Protein AF-X1MG62-F1 (afdb_monomer_lite)

InterPro domains:
  IPR013785 Aldolase-type TIM barrel [G3DSA:3.20.20.70] (1-144)
  IPR050377 Radical SAM PqqA peptide cyclase/Mycofactocin maturase MftC-like [PTHR11228] (4-128)
  IPR058240 Radical SAM superfamily [SSF102114] (5-130)

Sequence (154 aa):
KNAYVGIHFVPMKINYQELEELCKLAADMNVNELAILRFIPQGRGYKSRNLLRLNNKEAENLLNNIIKLKKKYRFVRLGCPIDFSFFSGNKNISKCKVGRDALTIGSDGIVALCPAFKYKQVVGNIKKFLKSGRLEMLLRKVGLNIHPFSWFLY

Structure (mmCIF, N/CA/C/O backbone):
data_AF-X1MG62-F1
#
_entry.id   AF-X1MG62-F1
#
loop_
_atom_site.group_PDB
_atom_site.id
_atom_site.type_symbol
_atom_site.label_atom_id
_atom_site.label_alt_id
_atom_site.label_comp_id
_atom_site.label_asym_id
_atom_site.label_entity_id
_atom_site.label_seq_id
_atom_site.pdbx_PDB_ins_code
_atom_site.Cartn_x
_atom_site.Cartn_y
_atom_site.Cartn_z
_atom_site.occupancy
_atom_site.B_iso_or_equiv
_atom_site.auth_seq_id
_atom_site.auth_comp_id
_atom_site.auth_asym_id
_atom_site.auth_atom_id
_atom_site.pdbx_PDB_model_num
ATOM 1 N N . LYS A 1 1 ? -13.062 -25.342 -5.196 1.00 51.69 1 LYS A N 1
ATOM 2 C CA . LYS A 1 1 ? -11.748 -24.844 -4.713 1.00 51.69 1 LYS A CA 1
ATOM 3 C C . LYS A 1 1 ? -11.874 -23.338 -4.523 1.00 51.69 1 LYS A C 1
ATOM 5 O O . LYS A 1 1 ? -12.149 -22.672 -5.510 1.00 51.69 1 LYS A O 1
ATOM 10 N N . ASN A 1 2 ? -11.722 -22.819 -3.303 1.00 79.06 2 ASN A N 1
ATOM 11 C CA . ASN A 1 2 ? -11.697 -21.369 -3.080 1.00 79.06 2 ASN A CA 1
ATOM 12 C C . ASN A 1 2 ? -10.316 -20.834 -3.472 1.00 79.06 2 ASN A C 1
ATOM 14 O O . ASN A 1 2 ? -9.301 -21.396 -3.059 1.00 79.06 2 ASN A O 1
ATOM 18 N N . ALA A 1 3 ? -10.281 -19.806 -4.319 1.00 90.88 3 ALA A N 1
ATOM 19 C CA . ALA A 1 3 ? -9.047 -19.116 -4.670 1.00 90.88 3 ALA A CA 1
ATOM 20 C C . ALA A 1 3 ? -8.537 -18.325 -3.459 1.00 90.88 3 ALA A C 1
ATOM 22 O O . ALA A 1 3 ? -9.336 -17.800 -2.685 1.00 90.88 3 ALA A O 1
ATOM 23 N N . TYR A 1 4 ? -7.217 -18.224 -3.309 1.00 94.62 4 TYR A N 1
ATOM 24 C CA . TYR A 1 4 ? -6.635 -17.309 -2.334 1.00 94.62 4 TYR A CA 1
ATOM 25 C C . TYR A 1 4 ? -6.852 -15.866 -2.806 1.00 94.62 4 TYR A C 1
ATOM 27 O O . TYR A 1 4 ? -6.433 -15.506 -3.908 1.00 94.62 4 TYR A O 1
ATOM 35 N N . VAL A 1 5 ? -7.478 -15.041 -1.973 1.00 95.19 5 VAL A N 1
ATOM 36 C CA . VAL A 1 5 ? -7.773 -13.633 -2.247 1.00 95.19 5 VAL A CA 1
ATOM 37 C C . VAL A 1 5 ? -6.951 -12.755 -1.310 1.00 95.19 5 VAL A C 1
ATOM 39 O O . VAL A 1 5 ? -7.051 -12.864 -0.088 1.00 95.19 5 VAL A O 1
ATOM 42 N N . GLY A 1 6 ? -6.149 -11.867 -1.898 1.00 95.12 6 GLY A N 1
ATOM 43 C CA . GLY A 1 6 ? -5.366 -10.864 -1.182 1.00 95.12 6 GLY A CA 1
ATOM 44 C C . GLY A 1 6 ? -5.724 -9.451 -1.636 1.00 95.12 6 GLY A C 1
ATOM 45 O O . GLY A 1 6 ? -5.791 -9.180 -2.835 1.00 95.12 6 GLY A O 1
ATOM 46 N N . ILE A 1 7 ? -5.919 -8.541 -0.684 1.00 95.56 7 ILE A N 1
ATOM 47 C CA . ILE A 1 7 ? -6.152 -7.113 -0.926 1.00 95.56 7 ILE A CA 1
ATOM 48 C C . ILE A 1 7 ? -4.875 -6.344 -0.607 1.00 95.56 7 ILE A C 1
ATOM 50 O O . ILE A 1 7 ? -4.282 -6.520 0.454 1.00 95.56 7 ILE A O 1
ATOM 54 N N . HIS A 1 8 ? -4.463 -5.444 -1.497 1.00 94.50 8 HIS A N 1
ATOM 55 C CA . HIS A 1 8 ? -3.381 -4.500 -1.229 1.00 94.50 8 HIS A CA 1
ATOM 56 C C . HIS A 1 8 ? -3.948 -3.093 -1.061 1.00 94.50 8 HIS A C 1
ATOM 58 O O . HIS A 1 8 ? -4.595 -2.569 -1.966 1.00 94.50 8 HIS A O 1
ATOM 64 N N . PHE A 1 9 ? -3.653 -2.461 0.072 1.00 95.12 9 PHE A N 1
ATOM 65 C CA . PHE A 1 9 ? -4.099 -1.110 0.386 1.00 95.12 9 PHE A CA 1
ATOM 66 C C . PHE A 1 9 ? -2.911 -0.165 0.560 1.00 95.12 9 PHE A C 1
ATOM 68 O O . PHE A 1 9 ? -1.970 -0.452 1.301 1.00 95.12 9 PHE A O 1
ATOM 75 N N . VAL A 1 10 ? -2.960 0.983 -0.116 1.00 93.06 10 VAL A N 1
ATOM 76 C CA . VAL A 1 10 ? -1.959 2.049 0.002 1.00 93.06 10 VAL A CA 1
ATOM 77 C C . VAL A 1 10 ? -2.637 3.261 0.643 1.00 93.06 10 VAL A C 1
ATOM 79 O O . VAL A 1 10 ? -3.377 3.962 -0.053 1.00 93.06 10 VAL A O 1
ATOM 82 N N . PRO A 1 11 ? -2.407 3.529 1.941 1.00 93.56 11 PRO A N 1
ATOM 83 C CA . PRO A 1 11 ? -2.978 4.686 2.600 1.00 93.56 11 PRO A CA 1
ATOM 84 C C . PRO A 1 11 ? -2.347 5.969 2.055 1.00 93.56 11 PRO A C 1
ATOM 86 O O . PRO A 1 11 ? -1.123 6.132 2.004 1.00 93.56 11 PRO A O 1
ATOM 89 N N . MET A 1 12 ? -3.218 6.886 1.667 1.00 95.19 12 MET A N 1
ATOM 90 C CA . MET A 1 12 ? -2.941 8.228 1.177 1.00 95.19 12 MET A CA 1
ATOM 91 C C . MET A 1 12 ? -3.845 9.206 1.922 1.00 95.19 12 MET A C 1
ATOM 93 O O . MET A 1 12 ? -4.840 8.812 2.529 1.00 95.19 12 MET A O 1
ATOM 97 N N . LYS A 1 13 ? -3.540 10.499 1.835 1.00 95.38 13 LYS A N 1
ATOM 98 C CA . LYS A 1 13 ? -4.319 11.549 2.502 1.00 95.38 13 LYS A CA 1
ATOM 99 C C . LYS A 1 13 ? -5.826 11.464 2.238 1.00 95.38 13 LYS A C 1
ATOM 101 O O . LYS A 1 13 ? -6.609 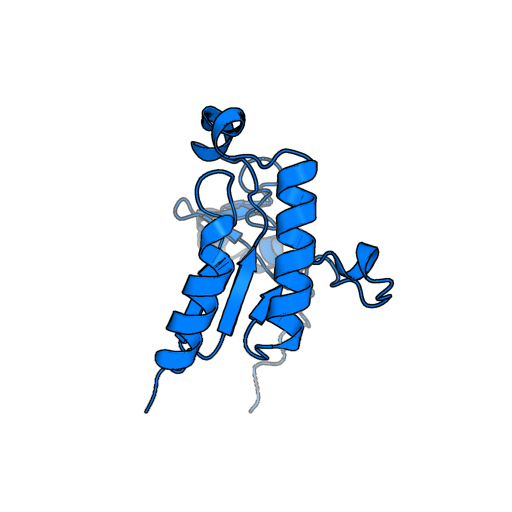11.713 3.141 1.00 95.38 13 LYS A O 1
ATOM 106 N N . ILE A 1 14 ? -6.212 11.063 1.029 1.00 95.50 14 ILE A N 1
ATOM 107 C CA . ILE A 1 14 ? -7.613 10.998 0.604 1.00 95.50 14 ILE A CA 1
ATOM 108 C C . ILE A 1 14 ? -8.384 9.770 1.105 1.00 95.50 14 ILE A C 1
ATOM 110 O O . ILE A 1 14 ? -9.601 9.809 1.063 1.00 95.50 14 ILE A O 1
ATOM 114 N N . ASN A 1 15 ? -7.714 8.692 1.533 1.00 96.62 15 ASN A N 1
ATOM 115 C CA . ASN A 1 15 ? -8.382 7.410 1.813 1.00 96.62 15 ASN A CA 1
ATOM 116 C C . ASN A 1 15 ? -7.927 6.717 3.109 1.00 96.62 15 ASN A C 1
ATOM 118 O O . ASN A 1 15 ? -8.470 5.680 3.472 1.00 96.62 15 ASN A O 1
ATOM 122 N N . TYR A 1 16 ? -6.923 7.235 3.828 1.00 96.00 16 TYR A N 1
ATOM 123 C CA . TYR A 1 16 ? -6.361 6.527 4.989 1.00 96.00 16 TYR A CA 1
ATOM 124 C C . TYR A 1 16 ? -7.376 6.309 6.126 1.00 96.00 16 TYR A C 1
ATOM 126 O O . TYR A 1 16 ? -7.197 5.401 6.937 1.00 96.00 16 TYR A O 1
ATOM 134 N N . GLN A 1 17 ? -8.427 7.132 6.182 1.00 96.31 17 GLN A N 1
ATOM 135 C CA . GLN A 1 17 ? -9.508 7.033 7.164 1.00 96.31 17 GLN A CA 1
ATOM 136 C C . GLN A 1 17 ? -10.461 5.859 6.884 1.00 96.31 17 GLN A C 1
ATOM 138 O O . GLN A 1 17 ? -11.111 5.381 7.806 1.00 96.31 17 GLN A O 1
ATOM 143 N N . GLU A 1 18 ? -10.492 5.335 5.656 1.00 97.25 18 GLU A N 1
ATOM 144 C CA . GLU A 1 18 ? -11.359 4.217 5.247 1.00 97.25 18 GLU A CA 1
ATOM 145 C C . GLU A 1 18 ? -10.791 2.842 5.629 1.00 97.25 18 GLU A C 1
ATOM 147 O O . GLU A 1 18 ? -11.438 1.814 5.440 1.00 97.25 18 GLU A O 1
ATOM 152 N N . LEU A 1 19 ? -9.568 2.797 6.169 1.00 96.00 19 LEU A N 1
ATOM 153 C CA . LEU A 1 19 ? -8.863 1.545 6.443 1.00 96.00 19 LEU A CA 1
ATOM 154 C C . LEU A 1 19 ? -9.657 0.606 7.369 1.00 96.00 19 LEU A C 1
ATOM 156 O O . LEU A 1 19 ? -9.627 -0.608 7.180 1.00 96.00 19 LEU A O 1
ATOM 160 N N . GLU A 1 20 ? -10.356 1.146 8.368 1.00 96.31 20 GLU A N 1
ATOM 161 C CA . GLU A 1 20 ? -11.144 0.328 9.292 1.00 96.31 20 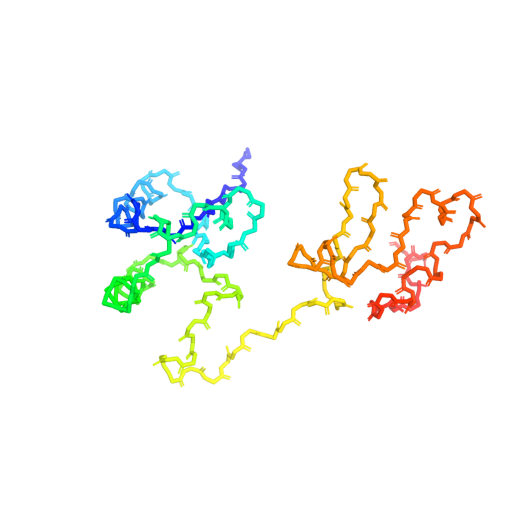GLU A CA 1
ATOM 162 C C . GLU A 1 20 ? -12.360 -0.314 8.612 1.00 96.31 20 GLU A C 1
ATOM 164 O O . GLU A 1 20 ? -12.591 -1.511 8.793 1.00 96.31 20 GLU A O 1
ATOM 169 N N . GLU A 1 21 ? -13.095 0.452 7.806 1.00 97.56 21 GLU A N 1
ATOM 170 C CA . GLU A 1 21 ? -14.228 -0.046 7.016 1.00 97.56 21 GLU A CA 1
ATOM 171 C C . GLU A 1 21 ? -13.768 -1.105 6.008 1.00 97.56 21 GLU A C 1
ATOM 173 O O . GLU A 1 21 ? -14.372 -2.173 5.906 1.00 97.56 21 GLU A O 1
ATOM 178 N N . LEU A 1 22 ? -12.624 -0.885 5.352 1.00 97.31 22 LEU A N 1
ATOM 179 C CA . LEU A 1 22 ? -12.026 -1.878 4.461 1.00 97.31 22 LEU A CA 1
ATOM 180 C C . LEU A 1 22 ? -11.690 -3.187 5.194 1.00 97.31 22 LEU A C 1
ATOM 182 O O . LEU A 1 22 ? -11.903 -4.267 4.647 1.00 97.31 22 LEU A O 1
ATOM 186 N N . CYS A 1 23 ? -11.174 -3.119 6.426 1.00 96.94 23 CYS A N 1
ATOM 187 C CA . CYS A 1 23 ? -10.919 -4.318 7.225 1.00 96.94 23 CYS A CA 1
ATOM 188 C C . CYS A 1 23 ? -12.210 -5.066 7.585 1.00 96.94 23 CYS A C 1
ATOM 190 O O . CYS A 1 23 ? -12.196 -6.295 7.569 1.00 96.94 23 CYS A O 1
ATOM 192 N N . LYS A 1 24 ? -13.303 -4.359 7.902 1.00 97.69 24 LYS A N 1
ATOM 193 C CA . LYS A 1 24 ? -14.610 -4.989 8.164 1.00 97.69 24 LYS A CA 1
ATOM 194 C C . LYS A 1 24 ? -15.112 -5.716 6.917 1.00 97.69 24 LYS A C 1
ATOM 196 O O . LYS A 1 24 ? -15.332 -6.919 6.971 1.00 97.69 24 LYS A O 1
ATOM 201 N N . LEU A 1 25 ? -15.135 -5.023 5.777 1.00 97.44 25 LEU A N 1
ATOM 202 C CA . LEU A 1 25 ? -15.549 -5.602 4.500 1.00 97.44 25 LEU A CA 1
ATOM 203 C C . LEU A 1 25 ? -14.703 -6.828 4.119 1.00 97.44 25 LEU A C 1
ATOM 205 O O . LEU A 1 25 ? -15.236 -7.853 3.706 1.00 97.44 25 LEU A O 1
ATOM 209 N N . ALA A 1 26 ? -13.380 -6.751 4.285 1.00 96.62 26 ALA A N 1
ATOM 210 C CA . ALA A 1 26 ? -12.487 -7.872 4.004 1.00 96.62 26 ALA A CA 1
ATOM 211 C C . ALA A 1 26 ? -12.757 -9.086 4.913 1.00 96.62 26 ALA A C 1
ATOM 213 O O . ALA A 1 26 ? -12.642 -10.224 4.452 1.00 96.62 26 ALA A O 1
ATOM 214 N N . ALA A 1 27 ? -13.125 -8.855 6.177 1.00 96.19 27 ALA A N 1
ATOM 215 C CA . ALA A 1 27 ? -13.518 -9.917 7.098 1.00 96.19 27 ALA A CA 1
ATOM 216 C C . ALA A 1 27 ? -14.847 -10.561 6.673 1.00 96.19 27 ALA A C 1
ATOM 218 O O . ALA A 1 27 ? -14.913 -11.784 6.576 1.00 96.19 27 ALA A O 1
ATOM 219 N N . ASP A 1 28 ? -15.858 -9.752 6.342 1.00 97.19 28 ASP A N 1
ATOM 220 C CA . ASP A 1 28 ? -17.178 -10.227 5.898 1.00 97.19 28 ASP A CA 1
ATOM 221 C C . ASP A 1 28 ? -17.081 -11.053 4.605 1.00 97.19 28 ASP A C 1
ATOM 223 O O . ASP A 1 28 ? -17.768 -12.059 4.427 1.00 97.19 28 ASP A O 1
ATOM 227 N N . MET A 1 29 ? -16.161 -10.672 3.716 1.00 95.19 29 MET A N 1
ATOM 228 C CA . MET A 1 29 ? -15.865 -11.388 2.474 1.00 95.19 29 MET A CA 1
ATOM 229 C C . MET A 1 29 ? -14.930 -12.599 2.655 1.00 95.19 29 MET A C 1
ATOM 231 O O . MET A 1 29 ? -14.601 -13.255 1.667 1.00 95.19 29 MET A O 1
ATOM 235 N N . ASN A 1 30 ? -14.487 -12.910 3.880 1.00 94.38 30 ASN A N 1
ATOM 236 C CA . ASN A 1 30 ? -13.529 -13.983 4.184 1.00 94.38 30 ASN A CA 1
ATOM 237 C C . ASN A 1 30 ? -12.230 -13.915 3.354 1.00 94.38 30 ASN A C 1
ATOM 239 O O . ASN A 1 30 ? -11.703 -14.933 2.894 1.00 94.38 30 ASN A O 1
ATOM 243 N N . VAL A 1 31 ? -11.698 -12.706 3.157 1.00 95.12 31 VAL A N 1
ATOM 244 C CA . VAL A 1 31 ? -10.433 -12.476 2.446 1.00 95.12 31 VAL A CA 1
ATOM 245 C C . VAL A 1 31 ? -9.269 -13.091 3.226 1.00 95.12 31 VAL A C 1
ATOM 247 O O . VAL A 1 31 ? -9.200 -13.006 4.452 1.00 95.12 31 VAL A O 1
ATOM 250 N N . ASN A 1 32 ? -8.316 -13.695 2.515 1.00 95.75 32 ASN A N 1
ATOM 251 C CA . ASN A 1 32 ? -7.205 -14.401 3.151 1.00 95.75 32 ASN A CA 1
ATOM 252 C C . ASN A 1 32 ? -6.121 -13.455 3.684 1.00 95.75 32 ASN A C 1
ATOM 254 O O . ASN A 1 32 ? -5.474 -13.769 4.682 1.00 95.75 32 ASN A O 1
ATOM 258 N N . GLU A 1 33 ? -5.903 -12.316 3.022 1.00 95.69 33 GLU A N 1
ATOM 259 C CA . GLU A 1 33 ? -4.915 -11.317 3.434 1.00 95.69 33 GLU A CA 1
ATOM 260 C C . GLU A 1 33 ? -5.313 -9.894 3.024 1.00 95.69 33 GLU A C 1
ATOM 262 O O . GLU A 1 33 ? -5.769 -9.651 1.909 1.00 95.69 33 GLU A O 1
ATOM 267 N N . LEU A 1 34 ? -5.041 -8.929 3.904 1.00 95.44 34 LEU A N 1
ATOM 268 C CA . LEU A 1 34 ? -5.044 -7.504 3.588 1.00 95.44 34 LEU A CA 1
ATOM 269 C C . LEU A 1 34 ? -3.657 -6.931 3.888 1.00 95.44 34 LEU A C 1
ATOM 271 O O . LEU A 1 34 ? -3.282 -6.745 5.046 1.00 95.44 34 LEU A O 1
ATOM 275 N N . ALA A 1 35 ? -2.886 -6.637 2.844 1.00 92.25 35 ALA A N 1
ATOM 276 C CA . ALA A 1 35 ? -1.558 -6.056 2.956 1.00 92.25 35 ALA A CA 1
ATOM 277 C C . ALA A 1 35 ? -1.601 -4.527 2.865 1.00 92.25 35 ALA A C 1
ATOM 279 O O . ALA A 1 35 ? -1.996 -3.957 1.848 1.00 92.25 35 ALA A O 1
ATOM 280 N N . ILE A 1 36 ? -1.111 -3.853 3.902 1.00 91.25 36 ILE A N 1
ATOM 281 C CA . ILE A 1 36 ? -0.994 -2.393 3.946 1.00 91.25 36 ILE A CA 1
ATOM 282 C C . ILE A 1 36 ? 0.417 -1.995 3.493 1.00 91.25 36 ILE A C 1
ATOM 284 O O . ILE A 1 36 ? 1.417 -2.448 4.058 1.00 91.25 36 ILE A O 1
ATOM 288 N N . LEU A 1 37 ? 0.519 -1.159 2.457 1.00 88.06 37 LEU A N 1
ATOM 289 C CA . LEU A 1 37 ? 1.767 -0.811 1.766 1.00 88.06 37 LEU A CA 1
ATOM 290 C C . LEU A 1 37 ? 2.043 0.693 1.797 1.00 88.06 37 LEU A C 1
ATOM 292 O O . LEU A 1 37 ? 1.135 1.497 1.646 1.00 88.06 37 LEU A O 1
ATOM 296 N N . ARG A 1 38 ? 3.309 1.105 1.941 1.00 85.69 38 ARG A N 1
ATOM 297 C CA . ARG A 1 38 ? 3.661 2.535 1.956 1.00 85.69 38 ARG A CA 1
ATOM 298 C C . ARG A 1 38 ? 3.354 3.189 0.619 1.00 85.69 38 ARG A C 1
ATOM 300 O O . ARG A 1 38 ? 3.776 2.679 -0.418 1.00 85.69 38 ARG A O 1
ATOM 307 N N . PHE A 1 39 ? 2.770 4.383 0.649 1.00 88.44 39 PHE A N 1
ATOM 308 C CA . PHE A 1 39 ? 2.762 5.242 -0.526 1.00 88.44 39 PHE A CA 1
ATOM 309 C C . PHE A 1 39 ? 4.198 5.662 -0.878 1.00 88.44 39 PHE A C 1
ATOM 311 O O . PHE A 1 39 ? 4.861 6.371 -0.119 1.00 88.44 39 PHE A O 1
ATOM 318 N N . ILE A 1 40 ? 4.695 5.206 -2.030 1.00 84.62 40 ILE A N 1
ATOM 319 C CA . ILE A 1 40 ? 5.980 5.627 -2.597 1.00 84.62 40 ILE A CA 1
ATOM 320 C C . ILE A 1 40 ? 5.685 6.559 -3.778 1.00 84.62 40 ILE A C 1
ATOM 322 O O . ILE A 1 40 ? 5.226 6.077 -4.817 1.00 84.62 40 ILE A O 1
ATOM 326 N N . PRO A 1 41 ? 5.951 7.873 -3.669 1.00 86.19 41 PRO A N 1
ATOM 327 C CA . PRO A 1 41 ? 5.686 8.806 -4.758 1.00 86.19 41 PRO A CA 1
ATOM 328 C C . PRO A 1 41 ? 6.532 8.462 -5.992 1.00 86.19 41 PRO A C 1
ATOM 330 O O . PRO A 1 41 ? 7.752 8.620 -5.989 1.00 86.19 41 PRO A O 1
ATOM 333 N N . GLN A 1 42 ? 5.884 7.978 -7.050 1.00 84.62 42 GLN A N 1
ATOM 334 C CA . GLN A 1 42 ? 6.495 7.615 -8.334 1.00 84.62 42 GLN A CA 1
ATOM 335 C C . GLN A 1 42 ? 5.538 7.975 -9.475 1.00 84.62 42 GLN A C 1
ATOM 337 O O . GLN A 1 42 ? 4.318 7.917 -9.307 1.00 84.62 42 GLN A O 1
ATOM 342 N N . GLY A 1 43 ? 6.068 8.328 -10.651 1.00 86.81 43 GLY A N 1
ATOM 343 C CA . GLY A 1 43 ? 5.251 8.660 -11.826 1.00 86.81 43 GLY A CA 1
ATOM 344 C C . GLY A 1 43 ? 4.205 9.743 -11.528 1.00 86.81 43 GLY A C 1
ATOM 345 O O . GLY A 1 43 ? 4.541 10.813 -11.025 1.00 86.81 43 GLY A O 1
ATOM 346 N N . ARG A 1 44 ? 2.920 9.458 -11.789 1.00 89.12 44 ARG A N 1
ATOM 347 C CA . ARG A 1 44 ? 1.809 10.380 -11.468 1.00 89.12 44 ARG A CA 1
ATOM 348 C C . ARG A 1 44 ? 1.689 10.674 -9.969 1.00 89.12 44 ARG A C 1
ATOM 350 O O . ARG A 1 44 ? 1.461 11.819 -9.598 1.00 89.12 44 ARG A O 1
ATOM 357 N N . GLY A 1 45 ? 1.943 9.686 -9.110 1.00 88.44 45 GLY A N 1
ATOM 358 C CA . GLY A 1 45 ? 1.937 9.880 -7.657 1.00 88.44 45 GLY A CA 1
ATOM 359 C C . GLY A 1 45 ? 3.018 10.852 -7.172 1.00 88.44 45 GLY A C 1
ATOM 360 O O . GLY A 1 45 ? 2.841 11.501 -6.148 1.00 88.44 45 GLY A O 1
ATOM 361 N N . TYR A 1 46 ? 4.119 11.006 -7.919 1.00 90.25 46 TYR A N 1
ATOM 362 C CA . TYR A 1 46 ? 5.137 12.019 -7.624 1.00 90.25 46 TYR A CA 1
ATOM 363 C C . TYR A 1 46 ? 4.666 13.438 -7.971 1.00 90.25 46 TYR A C 1
ATOM 365 O O . TYR A 1 46 ? 4.949 14.370 -7.215 1.00 90.25 46 TYR A O 1
ATOM 373 N N . LYS A 1 47 ? 3.931 13.594 -9.082 1.00 94.38 47 LYS A N 1
ATOM 374 C CA . LYS A 1 47 ? 3.352 14.879 -9.508 1.00 94.38 47 LYS A CA 1
ATOM 375 C C . LYS A 1 47 ? 2.314 15.378 -8.498 1.00 94.38 47 LYS A C 1
ATOM 377 O O . LYS A 1 47 ? 2.359 16.533 -8.101 1.00 94.38 47 LYS A O 1
ATOM 382 N N . SER A 1 48 ? 1.462 14.482 -8.002 1.00 94.31 48 SER A N 1
ATOM 383 C CA . SER A 1 48 ? 0.403 14.806 -7.031 1.00 94.31 48 SER A CA 1
ATOM 384 C C . SER A 1 48 ? 0.809 14.568 -5.573 1.00 94.31 48 SER A C 1
ATOM 386 O O . SER A 1 48 ? -0.048 14.467 -4.697 1.00 94.31 48 SER A O 1
ATOM 388 N N . ARG A 1 49 ? 2.112 14.466 -5.272 1.00 92.38 49 ARG A N 1
ATOM 389 C CA . ARG A 1 49 ? 2.594 14.060 -3.939 1.00 92.38 49 ARG A CA 1
ATOM 390 C C . ARG A 1 49 ? 2.093 14.961 -2.811 1.00 92.38 49 ARG A C 1
ATOM 392 O O . ARG A 1 49 ? 1.843 14.456 -1.728 1.00 92.38 49 ARG A O 1
ATOM 399 N N . ASN A 1 50 ? 1.925 16.258 -3.065 1.00 92.19 50 ASN A N 1
ATOM 400 C CA . ASN A 1 50 ? 1.475 17.218 -2.053 1.00 92.19 50 ASN A CA 1
ATOM 401 C C . ASN A 1 50 ? 0.006 16.992 -1.652 1.00 92.19 50 ASN A C 1
ATOM 403 O O . ASN A 1 50 ? -0.381 17.335 -0.542 1.00 92.19 50 ASN A O 1
ATOM 407 N N . LEU A 1 51 ? -0.793 16.390 -2.541 1.00 94.38 51 LEU A N 1
ATOM 408 C CA . LEU A 1 51 ? -2.195 16.047 -2.296 1.00 94.38 51 LEU A CA 1
ATOM 409 C C . LEU A 1 51 ? -2.352 14.645 -1.700 1.00 94.38 51 LEU A C 1
ATOM 411 O O . LEU A 1 51 ? -3.300 14.393 -0.968 1.00 94.38 51 LEU A O 1
ATOM 415 N N . LEU A 1 52 ? -1.437 13.727 -2.027 1.00 94.12 52 LEU A N 1
ATOM 416 C CA . LEU A 1 52 ? -1.546 12.310 -1.663 1.00 94.12 52 LEU A CA 1
ATOM 417 C C . LEU A 1 52 ? -0.767 11.938 -0.398 1.00 94.12 52 LEU A C 1
ATOM 419 O O . LEU A 1 52 ? -1.130 10.985 0.291 1.00 94.12 52 LEU A O 1
ATOM 423 N N . ARG A 1 53 ? 0.325 12.647 -0.099 1.00 91.62 53 ARG A N 1
ATOM 424 C CA . ARG A 1 53 ? 1.199 12.332 1.032 1.00 91.62 53 ARG A CA 1
ATOM 425 C C . ARG A 1 53 ? 0.547 12.769 2.340 1.00 91.62 53 ARG A C 1
ATOM 427 O O . ARG A 1 53 ? 0.099 13.903 2.466 1.00 91.62 53 ARG A O 1
ATOM 434 N N . LEU A 1 54 ? 0.573 11.864 3.310 1.00 90.56 54 LEU A N 1
ATOM 435 C CA . LEU A 1 54 ? 0.166 12.143 4.682 1.00 90.56 54 LEU A CA 1
ATOM 436 C C . LEU A 1 54 ? 1.145 13.128 5.331 1.00 90.56 54 LEU A C 1
ATOM 438 O O . LEU A 1 54 ? 2.364 13.000 5.164 1.00 90.56 54 LEU A O 1
ATOM 442 N N . ASN A 1 55 ? 0.619 14.087 6.086 1.00 90.44 55 ASN A N 1
ATOM 443 C CA . ASN A 1 55 ? 1.421 14.875 7.019 1.00 90.44 55 ASN A CA 1
ATOM 444 C C . ASN A 1 55 ? 1.758 14.057 8.284 1.00 90.44 55 ASN A C 1
ATOM 446 O O . ASN A 1 55 ? 1.295 12.928 8.447 1.00 90.44 55 ASN A O 1
ATOM 450 N N . ASN A 1 56 ? 2.569 14.616 9.186 1.00 86.88 56 ASN A N 1
ATOM 451 C CA . ASN A 1 56 ? 3.037 13.896 10.378 1.00 86.88 56 ASN A CA 1
ATOM 452 C C . ASN A 1 56 ? 1.887 13.429 11.287 1.00 86.88 56 ASN A C 1
ATOM 454 O O . ASN A 1 56 ? 1.881 12.276 11.706 1.00 86.88 56 ASN A O 1
ATOM 458 N N . LYS A 1 57 ? 0.889 14.286 11.530 1.00 90.19 57 LYS A N 1
ATOM 459 C CA . LYS A 1 57 ? -0.274 13.969 12.375 1.00 90.19 57 LYS A CA 1
ATOM 460 C C . LYS A 1 57 ? -1.161 12.898 11.735 1.00 90.19 57 LYS A C 1
ATOM 462 O O . LYS A 1 57 ? -1.623 11.979 12.402 1.00 90.19 57 LYS A O 1
ATOM 467 N N . GLU A 1 58 ? -1.384 12.991 10.427 1.00 92.25 58 GLU A N 1
ATOM 468 C CA . GLU A 1 58 ? -2.132 11.987 9.661 1.00 92.25 58 GLU A CA 1
ATOM 469 C C . GLU A 1 58 ? -1.410 10.630 9.656 1.00 92.25 58 GLU A C 1
ATOM 471 O O . GLU A 1 58 ? -2.046 9.590 9.825 1.00 92.25 58 GLU A O 1
ATOM 476 N N . ALA A 1 59 ? -0.082 10.635 9.510 1.00 89.19 59 ALA A N 1
ATOM 477 C CA . ALA A 1 59 ? 0.734 9.429 9.568 1.00 89.19 59 ALA A CA 1
ATOM 478 C C . ALA A 1 59 ? 0.688 8.778 10.959 1.00 89.19 59 ALA A C 1
ATOM 480 O O . ALA A 1 59 ? 0.504 7.569 11.050 1.00 89.19 59 ALA A O 1
ATOM 481 N N . GLU A 1 60 ? 0.792 9.560 12.033 1.00 87.25 60 GLU A N 1
ATOM 482 C CA . GLU A 1 60 ? 0.664 9.069 13.409 1.00 87.25 60 GLU A CA 1
ATOM 483 C C . GLU A 1 60 ? -0.720 8.455 13.676 1.00 87.25 60 GLU A C 1
ATOM 485 O O . GLU A 1 60 ? -0.828 7.342 14.196 1.00 87.25 60 GLU A O 1
ATOM 490 N N . ASN A 1 61 ? -1.787 9.123 13.232 1.00 91.38 61 ASN A N 1
ATOM 491 C CA . ASN A 1 61 ? -3.149 8.595 13.327 1.00 91.38 61 ASN A CA 1
ATOM 492 C C . ASN A 1 61 ? -3.296 7.259 12.589 1.00 91.38 61 ASN A C 1
ATOM 494 O O . ASN A 1 61 ? -3.853 6.301 13.129 1.00 91.38 61 ASN A O 1
ATOM 498 N N . LEU A 1 62 ? -2.758 7.170 11.371 1.00 91.44 62 LEU A N 1
ATOM 499 C CA . LEU A 1 62 ? -2.744 5.931 10.602 1.00 91.44 62 LEU A CA 1
ATOM 500 C C . LEU A 1 62 ? -1.984 4.816 11.336 1.00 91.44 62 LEU A C 1
ATOM 502 O O . LEU A 1 62 ? -2.469 3.689 11.380 1.00 91.44 62 LEU A O 1
ATOM 506 N N . LEU A 1 63 ? -0.820 5.109 11.921 1.00 87.75 63 LEU A N 1
ATOM 507 C CA . LEU A 1 63 ? -0.034 4.133 12.683 1.00 87.75 63 LEU A CA 1
ATOM 508 C C . LEU A 1 63 ? -0.826 3.558 13.854 1.00 87.75 63 LEU A C 1
ATOM 510 O O . LEU A 1 63 ? -0.908 2.338 14.010 1.00 87.75 63 LEU A O 1
ATOM 514 N N . ASN A 1 64 ? -1.453 4.430 14.641 1.00 88.69 64 ASN A N 1
ATOM 515 C CA . ASN A 1 64 ? -2.275 4.0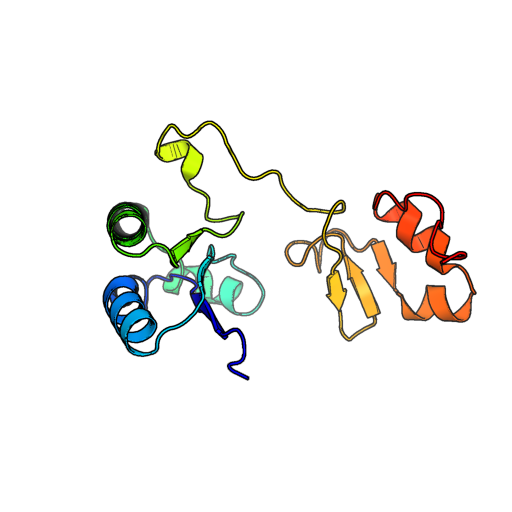29 15.778 1.00 88.69 64 ASN A CA 1
ATOM 516 C C . ASN A 1 64 ? -3.451 3.147 15.335 1.00 88.69 64 ASN A C 1
ATOM 518 O O . ASN A 1 64 ? -3.730 2.122 15.964 1.00 88.69 64 ASN A O 1
ATOM 522 N N . ASN A 1 65 ? -4.096 3.492 14.218 1.00 91.44 65 ASN A N 1
ATOM 523 C CA . ASN A 1 65 ? -5.170 2.686 13.641 1.00 91.44 65 ASN A CA 1
ATOM 524 C C . ASN A 1 65 ? -4.665 1.322 13.158 1.00 91.44 65 ASN A C 1
ATOM 526 O O . ASN A 1 65 ? -5.261 0.299 13.486 1.00 91.44 65 ASN A O 1
ATOM 530 N N . ILE A 1 66 ? -3.529 1.275 12.460 1.00 90.56 66 ILE A N 1
ATOM 531 C CA . ILE A 1 66 ? -2.908 0.025 12.004 1.00 90.56 66 ILE A CA 1
ATOM 532 C C . ILE A 1 66 ? -2.597 -0.903 13.185 1.00 90.56 66 ILE A C 1
ATOM 534 O O . ILE A 1 66 ? -2.886 -2.097 13.114 1.00 90.56 66 ILE A O 1
ATOM 538 N N . ILE A 1 67 ? -2.033 -0.378 14.278 1.00 87.81 67 ILE A N 1
ATOM 539 C CA . ILE A 1 67 ? -1.707 -1.174 15.472 1.00 87.81 67 ILE A CA 1
ATOM 540 C C . ILE A 1 67 ? -2.975 -1.793 16.073 1.00 87.81 67 ILE A C 1
ATOM 542 O O . ILE A 1 67 ? -2.978 -2.979 16.411 1.00 87.81 67 ILE A O 1
ATOM 546 N N . LYS A 1 68 ? -4.062 -1.018 16.180 1.00 91.38 68 LYS A N 1
ATOM 547 C CA . LYS A 1 68 ? -5.361 -1.510 16.664 1.00 91.38 68 LYS A CA 1
ATOM 548 C C . LYS A 1 68 ? -5.933 -2.586 15.739 1.00 91.38 68 LYS A C 1
ATOM 550 O O . LYS A 1 68 ? -6.295 -3.666 16.201 1.00 91.38 68 LYS A O 1
ATOM 555 N N . LEU A 1 69 ? -5.956 -2.327 14.433 1.00 92.00 69 LEU A N 1
ATOM 556 C CA . LEU A 1 69 ? -6.518 -3.238 13.436 1.00 92.00 69 LEU A CA 1
ATOM 557 C C . LEU A 1 69 ? -5.733 -4.545 13.337 1.00 92.00 69 LEU A C 1
ATOM 559 O O . LEU A 1 69 ? -6.342 -5.601 13.247 1.00 92.00 69 LEU A O 1
ATOM 563 N N . LYS A 1 70 ? -4.403 -4.505 13.441 1.00 89.25 70 LYS A N 1
ATOM 564 C CA . LYS A 1 70 ? -3.560 -5.708 13.440 1.00 89.25 70 LYS A CA 1
ATOM 565 C C . LYS A 1 70 ? -3.800 -6.601 14.662 1.00 89.25 70 LYS A C 1
ATOM 567 O O . LYS A 1 70 ? -3.696 -7.818 14.555 1.00 89.25 70 LYS A O 1
ATOM 572 N N . LYS A 1 71 ? -4.126 -6.015 15.823 1.00 89.56 71 LYS A N 1
ATOM 573 C CA . LYS A 1 71 ? -4.540 -6.783 17.012 1.00 89.56 71 LYS A CA 1
ATOM 574 C C . LYS A 1 71 ? -5.914 -7.431 16.818 1.00 89.56 71 LYS A C 1
ATOM 576 O O . LYS A 1 71 ? -6.128 -8.536 17.303 1.00 89.56 71 LYS A O 1
ATOM 581 N N . LYS A 1 72 ? -6.824 -6.749 16.115 1.00 94.69 72 LYS A N 1
ATOM 582 C CA . LYS A 1 72 ? -8.202 -7.201 15.873 1.00 94.69 72 LYS A CA 1
ATOM 583 C C . LYS A 1 72 ? -8.312 -8.240 14.749 1.00 94.69 72 LYS A C 1
ATOM 585 O O . LYS A 1 72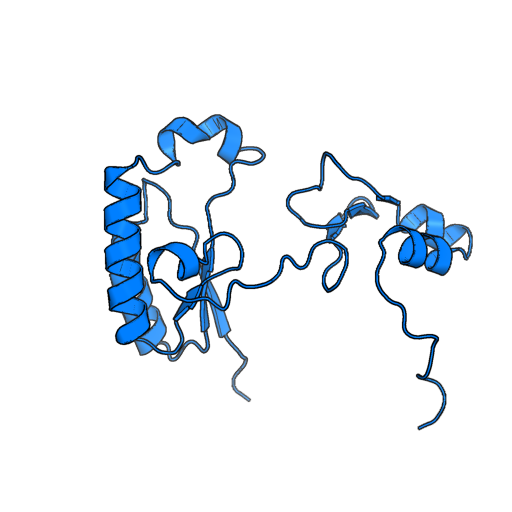 ? -9.053 -9.205 14.886 1.00 94.69 72 LYS A O 1
ATOM 590 N N . TYR A 1 73 ? -7.571 -8.064 13.657 1.00 94.44 73 TYR A N 1
ATOM 591 C CA . TYR A 1 73 ? -7.688 -8.856 12.433 1.00 94.44 73 TYR A CA 1
ATOM 592 C C . TYR A 1 73 ? -6.355 -9.528 12.082 1.00 94.44 73 TYR A C 1
ATOM 594 O O . TYR A 1 73 ? -5.399 -8.871 11.670 1.00 94.44 73 TYR A O 1
ATOM 602 N N . ARG A 1 74 ? -6.295 -10.863 12.192 1.00 91.38 74 ARG A N 1
ATOM 603 C CA . ARG A 1 74 ? -5.068 -11.639 11.914 1.00 91.38 74 ARG A CA 1
ATOM 604 C C . ARG A 1 74 ? -4.632 -11.626 10.446 1.00 91.38 74 ARG A C 1
ATOM 606 O O . ARG A 1 74 ? -3.447 -11.792 10.181 1.00 91.38 74 ARG A O 1
ATOM 613 N N . PHE A 1 75 ? -5.560 -11.420 9.512 1.00 93.00 75 PHE A N 1
ATOM 614 C CA . PHE A 1 75 ? -5.267 -11.364 8.075 1.00 93.00 75 PHE A CA 1
ATOM 615 C C . PHE A 1 75 ? -4.620 -10.035 7.642 1.00 93.00 75 PHE A C 1
ATOM 617 O O . PHE A 1 75 ? -4.216 -9.894 6.488 1.00 93.00 75 PHE A O 1
ATOM 624 N N . VAL A 1 76 ? -4.510 -9.046 8.539 1.00 92.81 76 VAL A N 1
ATOM 625 C CA . VAL A 1 76 ? -3.852 -7.770 8.237 1.00 92.81 76 VAL A CA 1
ATOM 626 C C . VAL A 1 76 ? -2.335 -7.935 8.296 1.00 92.81 76 VAL A C 1
ATOM 628 O O . VAL A 1 76 ? -1.742 -8.157 9.356 1.00 92.81 76 VAL A O 1
ATOM 631 N N . ARG A 1 77 ? -1.683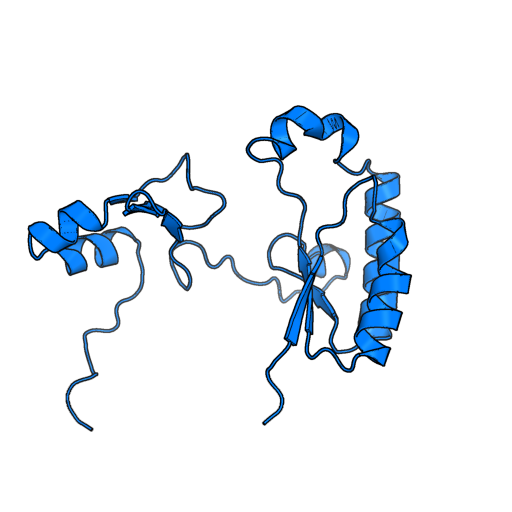 -7.750 7.147 1.00 89.19 77 ARG A N 1
ATOM 632 C CA . ARG A 1 77 ? -0.229 -7.794 6.992 1.00 89.19 77 ARG A CA 1
ATOM 633 C C . ARG A 1 77 ? 0.330 -6.404 6.707 1.00 89.19 77 ARG A C 1
ATOM 635 O O . ARG A 1 77 ? -0.252 -5.604 5.984 1.00 89.19 77 ARG A O 1
ATOM 642 N N . LEU A 1 78 ? 1.520 -6.129 7.234 1.00 83.19 78 LEU A N 1
ATOM 643 C CA . LEU A 1 78 ? 2.276 -4.922 6.902 1.00 83.19 78 LEU A CA 1
ATOM 644 C C . LEU A 1 78 ? 3.317 -5.245 5.833 1.00 83.19 78 LEU A C 1
ATOM 646 O O . LEU A 1 78 ? 4.071 -6.212 5.950 1.00 83.19 78 LEU A O 1
ATOM 650 N N . GLY A 1 79 ? 3.342 -4.454 4.763 1.00 71.44 79 GLY A N 1
ATOM 651 C CA . GLY A 1 79 ? 4.368 -4.560 3.736 1.00 71.44 79 GLY A CA 1
ATOM 652 C C . GLY A 1 79 ? 5.728 -4.073 4.232 1.00 71.44 79 GLY A C 1
ATOM 653 O O . GLY A 1 79 ? 5.810 -3.154 5.037 1.00 71.44 79 GLY A O 1
ATOM 654 N N . CYS A 1 80 ? 6.800 -4.612 3.651 1.00 60.06 80 CYS A N 1
ATOM 655 C CA . CYS A 1 80 ? 8.196 -4.303 3.987 1.00 60.06 80 CYS A CA 1
ATOM 656 C C . CYS A 1 80 ? 8.593 -2.795 3.946 1.00 60.06 80 CYS A C 1
ATOM 658 O O . CYS A 1 80 ? 9.523 -2.429 4.654 1.00 60.06 80 CYS A O 1
ATOM 660 N N . PRO A 1 81 ? 7.911 -1.866 3.225 1.00 57.31 81 PRO A N 1
ATOM 661 C CA . PRO A 1 81 ? 8.180 -0.429 3.377 1.00 57.31 81 PRO A CA 1
ATOM 662 C C . PRO A 1 81 ? 7.292 0.301 4.408 1.00 57.31 81 PRO A C 1
ATOM 664 O O . PRO A 1 81 ? 7.571 1.463 4.697 1.00 57.31 81 PRO A O 1
ATOM 667 N N . ILE A 1 82 ? 6.226 -0.334 4.917 1.00 57.28 82 ILE A N 1
ATOM 668 C CA . ILE A 1 82 ? 5.338 0.153 5.998 1.00 57.28 82 ILE A CA 1
ATOM 669 C C . ILE A 1 82 ? 5.587 -0.598 7.313 1.00 57.28 82 ILE A C 1
ATOM 671 O O . ILE A 1 82 ? 4.908 -0.359 8.301 1.00 57.28 82 ILE A O 1
ATOM 675 N N . ASP A 1 83 ? 6.538 -1.526 7.353 1.00 56.28 83 ASP A N 1
ATOM 676 C CA . ASP A 1 83 ? 6.855 -2.274 8.559 1.00 56.28 83 ASP A CA 1
ATOM 677 C C . ASP A 1 83 ? 7.484 -1.335 9.606 1.00 56.28 83 ASP A C 1
ATOM 679 O O . ASP A 1 83 ? 8.696 -1.202 9.733 1.00 56.28 83 ASP A O 1
ATOM 683 N N . PHE A 1 84 ? 6.620 -0.634 10.341 1.00 55.31 84 PHE A N 1
ATOM 684 C CA . PHE A 1 84 ? 6.941 0.222 11.475 1.00 55.31 84 PHE A CA 1
ATOM 685 C C . PHE A 1 84 ? 7.176 -0.613 12.741 1.00 55.31 84 PHE A C 1
ATOM 687 O O . PHE A 1 84 ? 7.047 -0.094 13.848 1.00 55.31 84 PHE A O 1
ATOM 694 N N . SER A 1 85 ? 7.529 -1.898 12.602 1.00 49.19 85 SER A N 1
ATOM 695 C CA . SER A 1 85 ? 8.014 -2.745 13.701 1.00 49.19 85 SER A CA 1
ATOM 696 C C . SER A 1 85 ? 9.068 -2.030 14.548 1.00 49.19 85 SER A C 1
ATOM 698 O O . SER A 1 85 ? 9.052 -2.178 15.768 1.00 49.19 85 SER A O 1
ATOM 700 N N . PHE A 1 86 ? 9.869 -1.153 13.932 1.00 45.69 86 PHE A N 1
ATOM 701 C CA . PHE A 1 86 ? 10.788 -0.248 14.622 1.00 45.69 86 PHE A CA 1
ATOM 702 C C . PHE A 1 86 ? 10.113 0.660 15.676 1.00 45.69 86 PHE A C 1
ATOM 704 O O . PHE A 1 86 ? 10.608 0.753 16.793 1.00 45.69 86 PHE A O 1
ATOM 711 N N . PHE A 1 87 ? 8.961 1.281 15.379 1.00 45.28 87 PHE A N 1
ATOM 712 C CA . PHE A 1 87 ? 8.230 2.137 16.334 1.00 45.28 87 PHE A CA 1
ATOM 713 C C . PHE A 1 87 ? 7.504 1.339 17.425 1.00 45.28 87 PHE A C 1
ATOM 715 O O . PHE A 1 87 ? 7.260 1.855 18.508 1.00 45.28 87 PHE A O 1
ATOM 722 N N . SER A 1 88 ? 7.168 0.073 17.161 1.00 46.28 88 SER A N 1
ATOM 723 C CA . SER A 1 88 ? 6.555 -0.828 18.150 1.00 46.28 88 SER A CA 1
ATOM 724 C C . SER A 1 88 ? 7.584 -1.582 19.009 1.00 46.28 88 SER A C 1
ATOM 726 O O . SER A 1 88 ? 7.216 -2.550 19.671 1.00 46.28 88 SER A O 1
ATOM 728 N N . GLY A 1 89 ? 8.870 -1.200 18.971 1.00 46.28 89 GLY A N 1
ATOM 729 C CA . GLY A 1 89 ? 9.946 -1.858 19.729 1.00 46.28 89 GLY A CA 1
ATOM 730 C C . GLY A 1 89 ? 10.247 -3.295 19.282 1.00 46.28 89 GLY A C 1
ATOM 731 O O . GLY A 1 89 ? 10.943 -4.038 19.974 1.00 46.28 89 GLY A O 1
ATOM 732 N N . ASN A 1 90 ? 9.720 -3.714 18.130 1.00 51.34 90 ASN A N 1
ATOM 733 C CA . ASN A 1 90 ? 9.841 -5.074 17.638 1.00 51.34 90 ASN A CA 1
ATOM 734 C C . ASN A 1 90 ? 11.151 -5.217 16.845 1.00 51.34 90 ASN A C 1
ATOM 736 O O . ASN A 1 90 ? 11.333 -4.601 15.797 1.00 51.34 90 ASN A O 1
ATOM 740 N N . LYS A 1 91 ? 12.077 -6.030 17.368 1.00 51.31 91 LYS A N 1
ATOM 741 C CA . LYS A 1 91 ? 13.445 -6.209 16.840 1.00 51.31 91 LYS A CA 1
ATOM 742 C C . LYS A 1 91 ? 13.506 -6.985 15.517 1.00 51.31 91 LYS A C 1
ATOM 744 O O . LYS A 1 91 ? 14.536 -6.970 14.847 1.00 51.31 91 LYS A O 1
ATOM 749 N N . ASN A 1 92 ? 12.416 -7.642 15.120 1.00 54.41 92 ASN A N 1
ATOM 750 C CA . ASN A 1 92 ? 12.344 -8.422 13.886 1.00 54.41 92 ASN A CA 1
ATOM 751 C C . ASN A 1 92 ? 11.932 -7.538 12.702 1.00 54.41 92 ASN A C 1
ATOM 753 O O . ASN A 1 92 ? 10.825 -7.647 12.180 1.00 54.41 92 ASN A O 1
ATOM 757 N N . ILE A 1 93 ? 12.840 -6.653 12.289 1.00 59.59 93 ILE A N 1
ATOM 758 C CA . ILE A 1 93 ? 12.677 -5.829 11.087 1.00 59.59 93 ILE A CA 1
ATOM 759 C C . ILE A 1 93 ? 12.759 -6.746 9.863 1.00 59.59 93 ILE A C 1
ATOM 761 O O . ILE A 1 93 ? 13.742 -7.475 9.684 1.00 59.59 93 ILE A O 1
ATOM 765 N N . SER A 1 94 ? 11.745 -6.709 8.996 1.00 62.50 94 SER A N 1
ATOM 766 C CA . SER A 1 94 ? 11.790 -7.451 7.734 1.00 62.50 94 SER A CA 1
ATOM 767 C C . SER A 1 94 ? 13.000 -7.018 6.889 1.00 62.50 94 SER A C 1
ATOM 769 O O . SER A 1 94 ? 13.176 -5.848 6.550 1.00 62.50 94 SER A O 1
ATOM 771 N N . LYS A 1 95 ? 13.881 -7.972 6.553 1.00 65.81 95 LYS A N 1
ATOM 772 C CA . LYS A 1 95 ? 15.077 -7.691 5.747 1.00 65.81 95 LYS A CA 1
ATOM 773 C C . LYS A 1 95 ? 14.664 -7.289 4.327 1.00 65.81 95 LYS A C 1
ATOM 775 O O . LYS A 1 95 ? 13.819 -7.927 3.704 1.00 65.81 95 LYS A O 1
ATOM 780 N N . CYS A 1 96 ? 15.309 -6.254 3.792 1.00 67.94 96 CYS A N 1
ATOM 781 C CA . CYS A 1 96 ? 15.079 -5.784 2.427 1.00 67.94 96 CYS A CA 1
ATOM 782 C C . CYS A 1 96 ? 15.353 -6.892 1.392 1.00 67.94 96 CYS A C 1
ATOM 784 O O . CYS A 1 96 ? 16.448 -7.450 1.361 1.00 67.94 96 CYS A O 1
ATOM 786 N N . LYS A 1 97 ? 14.388 -7.184 0.517 1.00 71.75 97 LYS A N 1
ATOM 787 C CA . LYS A 1 97 ? 14.469 -8.283 -0.469 1.00 71.75 97 LYS A CA 1
ATOM 788 C C . LYS A 1 97 ? 15.193 -7.937 -1.780 1.00 71.75 97 LYS A C 1
ATOM 790 O O . LYS A 1 97 ? 15.293 -8.793 -2.658 1.00 71.75 97 LYS A O 1
ATOM 795 N N . VAL A 1 98 ? 15.658 -6.692 -1.934 1.00 71.50 98 VAL A N 1
ATOM 796 C CA . VAL A 1 98 ? 16.301 -6.177 -3.162 1.00 71.50 98 VAL A CA 1
ATOM 797 C C . VAL A 1 98 ? 17.433 -7.103 -3.598 1.00 71.50 98 VAL A C 1
ATOM 799 O O . VAL A 1 98 ? 18.331 -7.371 -2.805 1.00 71.50 98 VAL A O 1
ATOM 802 N N . GLY A 1 99 ? 17.377 -7.581 -4.845 1.00 60.75 99 GLY A N 1
ATOM 803 C CA . GLY A 1 99 ? 18.427 -8.415 -5.442 1.00 60.75 99 GLY A CA 1
ATOM 804 C C . GLY A 1 99 ? 18.636 -9.786 -4.787 1.00 60.75 99 GLY A C 1
ATOM 805 O O . GLY A 1 99 ? 19.560 -10.485 -5.178 1.00 60.75 99 GLY A O 1
ATOM 806 N N . ARG A 1 100 ? 17.803 -10.184 -3.810 1.00 68.19 100 ARG A N 1
ATOM 807 C CA . ARG A 1 100 ? 17.929 -11.463 -3.083 1.00 68.19 100 ARG A CA 1
ATOM 808 C C . ARG A 1 100 ? 16.764 -12.410 -3.321 1.00 68.19 100 ARG A C 1
ATOM 810 O O . ARG A 1 100 ? 16.981 -13.542 -3.727 1.00 68.19 100 ARG A O 1
ATOM 817 N N . ASP A 1 101 ? 15.543 -11.918 -3.117 1.00 70.50 101 ASP A N 1
ATOM 818 C CA . ASP A 1 101 ? 14.338 -12.761 -3.187 1.00 70.50 101 ASP A CA 1
ATOM 819 C C . ASP A 1 101 ? 13.369 -12.308 -4.285 1.00 70.50 101 ASP A C 1
ATOM 821 O O . ASP A 1 101 ? 12.383 -12.983 -4.567 1.00 70.50 101 ASP A O 1
ATOM 825 N N . ALA A 1 102 ? 13.590 -11.126 -4.866 1.00 73.06 102 ALA A N 1
ATOM 826 C CA . ALA A 1 102 ? 12.700 -10.553 -5.864 1.00 73.06 102 ALA A CA 1
ATOM 827 C C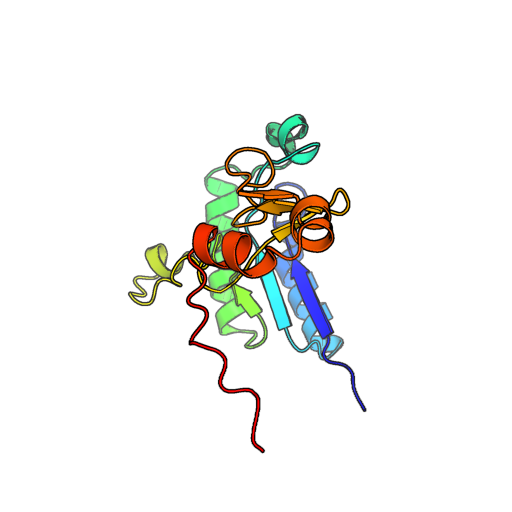 . ALA A 1 102 ? 13.485 -9.814 -6.949 1.00 73.06 102 ALA A C 1
ATOM 829 O O . ALA A 1 102 ? 14.378 -9.016 -6.661 1.00 73.06 102 ALA A O 1
ATOM 830 N N . LEU A 1 103 ? 13.082 -10.046 -8.197 1.00 79.44 103 LEU A N 1
ATOM 831 C CA . LEU A 1 103 ? 13.557 -9.345 -9.383 1.00 79.44 103 LEU A CA 1
ATOM 832 C C . LEU A 1 103 ? 12.373 -8.676 -10.075 1.00 79.44 103 LEU A C 1
ATOM 834 O O . LEU A 1 103 ? 11.289 -9.246 -10.154 1.00 79.44 103 LEU A O 1
ATOM 838 N N . THR A 1 104 ? 12.567 -7.464 -10.590 1.00 84.00 104 THR A N 1
ATOM 839 C CA . THR A 1 104 ? 11.551 -6.773 -11.392 1.00 84.00 104 THR A CA 1
ATOM 840 C C . THR A 1 104 ? 11.931 -6.812 -12.857 1.00 84.00 104 THR A C 1
ATOM 842 O O . THR A 1 104 ? 13.028 -6.396 -13.224 1.00 84.00 104 THR A O 1
ATOM 845 N N . ILE A 1 105 ? 10.999 -7.264 -13.690 1.00 88.31 105 ILE A N 1
ATOM 846 C CA . ILE A 1 105 ? 11.123 -7.241 -15.144 1.00 88.31 105 ILE A CA 1
ATOM 847 C C . ILE A 1 105 ? 9.974 -6.387 -15.680 1.00 88.31 105 ILE A C 1
ATOM 849 O O . ILE A 1 105 ? 8.806 -6.690 -15.446 1.00 88.31 105 ILE A O 1
ATOM 853 N N . GLY A 1 106 ? 10.308 -5.286 -16.346 1.00 87.12 106 GLY A N 1
ATOM 854 C CA . GLY A 1 106 ? 9.347 -4.434 -17.036 1.00 87.12 106 GLY A CA 1
ATOM 855 C C . GLY A 1 106 ? 8.826 -5.084 -18.318 1.00 87.12 106 GLY A C 1
ATOM 856 O O . GLY A 1 106 ? 9.448 -5.987 -18.877 1.00 87.12 106 GLY A O 1
ATOM 857 N N . SER A 1 107 ? 7.693 -4.599 -18.827 1.00 89.06 107 SER A N 1
ATOM 858 C CA . SER A 1 107 ? 7.103 -5.056 -20.099 1.00 89.06 107 SER A CA 1
ATOM 859 C C . SER A 1 107 ? 8.000 -4.776 -21.319 1.00 89.06 107 SER A C 1
ATOM 861 O O . SER A 1 107 ? 8.011 -5.511 -22.311 1.00 89.06 107 SER A O 1
ATOM 863 N N . ASP A 1 108 ? 8.833 -3.743 -21.230 1.00 88.44 108 ASP A N 1
ATOM 864 C CA . ASP A 1 108 ? 9.907 -3.431 -22.175 1.00 88.44 108 ASP A CA 1
ATOM 865 C C . ASP A 1 108 ? 11.085 -4.428 -22.116 1.00 88.44 108 ASP A C 1
ATOM 867 O O . ASP A 1 108 ? 11.922 -4.476 -23.023 1.00 88.44 108 ASP A O 1
ATOM 871 N N . GLY A 1 109 ? 11.107 -5.299 -21.107 1.00 88.00 109 GLY A N 1
ATOM 872 C CA . GLY A 1 109 ? 12.170 -6.252 -20.827 1.00 88.00 109 GLY A CA 1
ATOM 873 C C . GLY A 1 109 ? 13.285 -5.680 -19.956 1.00 88.00 109 GLY A C 1
ATOM 874 O O . GLY A 1 109 ? 14.278 -6.376 -19.754 1.00 88.00 109 GLY A O 1
ATOM 875 N N . ILE A 1 110 ? 13.168 -4.445 -19.452 1.00 88.62 110 ILE A N 1
ATOM 876 C CA . ILE A 1 110 ? 14.146 -3.866 -18.526 1.00 88.62 110 ILE A CA 1
ATOM 877 C C . ILE A 1 110 ? 14.118 -4.630 -17.206 1.00 88.62 110 ILE A C 1
ATOM 879 O O . ILE A 1 110 ? 13.064 -4.897 -16.639 1.00 88.62 110 ILE A O 1
ATOM 883 N N . VAL A 1 111 ? 15.300 -4.959 -16.703 1.00 87.31 111 VAL A N 1
ATOM 884 C CA . VAL A 1 111 ? 15.493 -5.719 -15.473 1.00 87.31 111 VAL A CA 1
ATOM 885 C C . VAL A 1 111 ? 16.031 -4.789 -14.395 1.00 87.31 111 VAL A C 1
ATOM 887 O O . VAL A 1 111 ? 17.050 -4.130 -14.599 1.00 87.31 111 VAL A O 1
ATOM 890 N N . ALA A 1 112 ? 15.365 -4.744 -13.246 1.00 84.81 112 ALA A N 1
ATOM 891 C CA . ALA A 1 112 ? 15.752 -3.948 -12.085 1.00 84.81 112 ALA A CA 1
ATOM 892 C C . ALA A 1 112 ? 15.671 -4.782 -10.799 1.00 84.81 112 ALA A C 1
ATOM 894 O O . ALA A 1 112 ? 14.827 -5.667 -10.670 1.00 84.81 112 ALA A O 1
ATOM 895 N N . LEU A 1 113 ? 16.512 -4.461 -9.813 1.00 79.56 113 LEU A N 1
ATOM 896 C CA . LEU A 1 113 ? 16.628 -5.227 -8.559 1.00 79.56 113 LEU A CA 1
ATOM 897 C C . LEU A 1 113 ? 15.389 -5.149 -7.649 1.00 79.56 113 LEU A C 1
ATOM 899 O O . LEU A 1 113 ? 15.265 -5.917 -6.700 1.00 79.56 113 LEU A O 1
ATOM 903 N N . CYS A 1 114 ? 14.504 -4.178 -7.882 1.00 77.06 114 CYS A N 1
ATOM 904 C CA . CYS A 1 114 ? 13.272 -3.957 -7.124 1.00 77.06 114 CYS A CA 1
ATOM 905 C C . CYS A 1 114 ? 12.364 -2.977 -7.886 1.00 77.06 114 CYS A C 1
ATOM 907 O O . CYS A 1 114 ? 12.891 -2.108 -8.595 1.00 77.06 114 CYS A O 1
ATOM 909 N N . PRO A 1 115 ? 11.027 -3.014 -7.694 1.00 77.38 115 PRO A N 1
ATOM 910 C CA . PRO A 1 115 ? 10.119 -2.087 -8.371 1.00 77.38 115 PRO A CA 1
ATOM 911 C C . PRO A 1 115 ? 10.420 -0.614 -8.073 1.00 77.38 115 PRO A C 1
ATOM 913 O O . PRO A 1 115 ? 10.186 0.257 -8.910 1.00 77.38 115 PRO A O 1
ATOM 916 N N . ALA A 1 116 ? 10.988 -0.328 -6.898 1.00 74.50 116 ALA A N 1
ATOM 917 C CA . ALA A 1 116 ? 11.411 1.016 -6.513 1.00 74.50 116 ALA A CA 1
ATOM 918 C C . ALA A 1 116 ? 12.608 1.542 -7.335 1.00 74.50 116 ALA A C 1
ATOM 920 O O . ALA A 1 116 ? 12.789 2.755 -7.431 1.00 74.50 116 ALA A O 1
ATOM 921 N N . PHE A 1 117 ? 13.406 0.661 -7.950 1.00 73.69 117 PHE A N 1
ATOM 922 C CA . PHE A 1 117 ? 14.626 1.014 -8.688 1.00 73.69 117 PHE A CA 1
ATOM 923 C C . PHE A 1 117 ? 14.478 1.017 -10.207 1.00 73.69 117 PHE A C 1
ATOM 925 O O . PHE A 1 117 ? 15.473 1.223 -10.903 1.00 73.69 117 PHE A O 1
ATOM 932 N N . LYS A 1 118 ? 13.255 0.870 -10.726 1.00 70.81 118 LYS A N 1
ATOM 933 C CA . LYS A 1 118 ? 12.958 0.797 -12.168 1.00 70.81 118 LYS A CA 1
ATOM 934 C C . LYS A 1 118 ? 13.587 1.900 -13.039 1.00 70.81 118 LYS A C 1
ATOM 936 O O . LYS A 1 118 ? 13.774 1.677 -14.225 1.00 70.81 118 LYS A O 1
ATOM 941 N N . TYR A 1 119 ? 13.933 3.058 -12.465 1.00 71.44 119 TYR A N 1
ATOM 942 C CA . TYR A 1 119 ? 14.562 4.181 -13.180 1.00 71.44 119 TYR A CA 1
ATOM 943 C C . TYR A 1 119 ? 15.996 4.509 -12.737 1.00 71.44 119 TYR A C 1
ATOM 945 O O . TYR A 1 119 ? 16.583 5.447 -13.262 1.00 71.44 119 TYR A O 1
ATOM 953 N N . LYS A 1 120 ? 16.551 3.808 -11.739 1.00 69.12 120 LYS A N 1
ATOM 954 C CA . LYS A 1 120 ? 17.844 4.171 -11.123 1.00 69.12 120 LYS A CA 1
ATOM 955 C C . LYS A 1 120 ? 18.885 3.057 -11.152 1.00 69.12 120 LYS A C 1
ATOM 957 O O . LYS A 1 120 ? 20.060 3.353 -11.294 1.00 69.12 120 LYS A O 1
ATOM 962 N N . GLN A 1 121 ? 18.475 1.798 -10.993 1.00 69.06 121 GLN A N 1
ATOM 963 C CA . GLN A 1 121 ? 19.394 0.653 -10.969 1.00 69.06 121 GLN A CA 1
ATOM 964 C C . GLN A 1 121 ? 18.885 -0.417 -11.931 1.00 69.06 121 GLN A C 1
ATOM 966 O O . GLN A 1 121 ? 18.321 -1.440 -11.536 1.00 69.06 121 GLN A O 1
ATOM 971 N N . VAL A 1 122 ? 19.034 -0.113 -13.221 1.00 77.50 122 VAL A N 1
ATOM 972 C CA . VAL A 1 122 ? 18.749 -1.044 -14.311 1.00 77.50 122 VAL A CA 1
ATOM 973 C C . VAL A 1 122 ? 19.940 -1.981 -14.468 1.00 77.50 122 VAL A C 1
ATOM 975 O O . VAL A 1 122 ? 21.059 -1.542 -14.715 1.00 77.50 122 VAL A O 1
ATOM 978 N N . VAL A 1 123 ? 19.688 -3.278 -14.337 1.00 80.12 123 VAL A N 1
ATOM 979 C CA . VAL A 1 123 ? 20.701 -4.333 -14.468 1.00 80.12 123 VAL A CA 1
ATOM 980 C C . VAL A 1 123 ? 20.920 -4.711 -15.935 1.00 80.12 123 VAL A C 1
ATOM 982 O O . VAL A 1 123 ? 22.022 -5.081 -16.339 1.00 80.12 123 VAL A O 1
ATOM 985 N N . GLY A 1 124 ? 19.876 -4.605 -16.758 1.00 83.62 124 GLY A N 1
ATOM 986 C CA . GLY A 1 124 ? 19.959 -4.868 -18.191 1.00 83.62 124 GLY A CA 1
ATOM 987 C C . GLY A 1 124 ? 18.594 -5.061 -18.840 1.00 83.62 124 GLY A C 1
ATOM 988 O O . GLY A 1 124 ? 17.583 -4.620 -18.301 1.00 83.62 124 GLY A O 1
ATOM 989 N N . ASN A 1 125 ? 18.560 -5.720 -20.002 1.00 87.25 125 ASN A N 1
ATOM 990 C CA . ASN A 1 125 ? 17.318 -6.059 -20.699 1.00 87.25 125 ASN A CA 1
ATOM 991 C C . ASN A 1 125 ? 17.262 -7.562 -21.001 1.00 87.25 125 ASN A C 1
ATOM 993 O O . ASN A 1 125 ? 18.101 -8.069 -21.749 1.00 87.25 125 ASN A O 1
ATOM 997 N N . ILE A 1 126 ? 16.265 -8.263 -20.457 1.00 87.50 126 ILE A N 1
ATOM 998 C CA . ILE A 1 126 ? 16.139 -9.721 -20.568 1.00 87.50 126 ILE A CA 1
ATOM 999 C C . ILE A 1 126 ? 16.041 -10.196 -22.021 1.00 87.50 126 ILE A C 1
ATOM 1001 O O . ILE A 1 126 ? 16.622 -11.220 -22.368 1.00 87.50 126 ILE A O 1
ATOM 1005 N N . LYS A 1 127 ? 15.414 -9.416 -22.911 1.00 85.81 127 LYS A N 1
ATOM 1006 C CA . LYS A 1 127 ? 15.273 -9.771 -24.332 1.00 85.81 127 LYS A CA 1
ATOM 1007 C C . LYS A 1 127 ? 16.639 -9.876 -25.022 1.00 85.81 127 LYS A C 1
ATOM 1009 O O . LYS A 1 127 ? 16.814 -10.714 -25.901 1.00 85.81 127 LYS A O 1
ATOM 1014 N N . LYS A 1 128 ? 17.628 -9.069 -24.607 1.00 84.62 128 LYS A N 1
ATOM 1015 C CA . LYS A 1 128 ? 19.011 -9.140 -25.121 1.00 84.62 128 LYS A CA 1
ATOM 1016 C C . LYS A 1 128 ? 19.757 -10.371 -24.595 1.00 84.62 128 LYS A C 1
ATOM 1018 O O . LYS A 1 128 ? 20.498 -11.008 -25.341 1.00 84.62 128 LYS A O 1
ATOM 1023 N N . PHE A 1 129 ? 19.549 -10.723 -23.327 1.00 80.25 129 PHE A N 1
ATOM 1024 C CA . PHE A 1 129 ? 20.191 -11.891 -22.716 1.00 80.25 129 PHE A CA 1
ATOM 1025 C C . PHE A 1 129 ? 19.635 -13.212 -23.249 1.00 80.25 129 PHE A C 1
ATOM 1027 O O . PHE A 1 129 ? 20.411 -14.133 -23.482 1.00 80.25 129 PHE A O 1
ATOM 1034 N N . LEU A 1 130 ? 18.328 -13.281 -23.523 1.00 80.94 130 LEU A N 1
ATOM 1035 C CA . LEU A 1 130 ? 17.705 -14.457 -24.137 1.00 80.94 130 LEU A CA 1
ATOM 1036 C C . LEU A 1 130 ? 18.245 -14.706 -25.550 1.00 80.94 130 LEU A C 1
ATOM 1038 O O . LEU A 1 130 ? 18.655 -15.817 -25.858 1.00 80.94 130 LEU A O 1
ATOM 1042 N N . LYS A 1 131 ? 18.344 -13.659 -26.381 1.00 80.00 131 LYS A N 1
ATOM 1043 C CA . LYS A 1 131 ? 18.894 -13.772 -27.746 1.00 80.00 131 LYS A CA 1
ATOM 1044 C C . LYS A 1 131 ? 20.364 -14.192 -27.795 1.00 80.00 131 LYS A C 1
ATOM 1046 O O . LYS A 1 131 ? 20.793 -14.765 -28.784 1.00 80.00 131 LYS A O 1
ATOM 1051 N N . SER A 1 132 ? 21.137 -13.875 -26.759 1.00 78.75 132 SER A N 1
ATOM 1052 C CA . SER A 1 132 ? 22.567 -14.204 -26.691 1.00 78.75 132 SER A CA 1
ATOM 1053 C C . SER A 1 132 ? 22.864 -15.509 -25.947 1.00 78.75 132 SER A C 1
ATOM 1055 O O . SER A 1 132 ? 24.031 -15.872 -25.846 1.00 78.75 132 SER A O 1
ATOM 1057 N N . GLY A 1 133 ? 21.851 -16.195 -25.398 1.00 74.12 133 GLY A N 1
ATOM 1058 C CA . GLY A 1 133 ? 22.042 -17.396 -24.575 1.00 74.12 133 GLY A CA 1
ATOM 1059 C C . GLY A 1 133 ? 22.739 -17.137 -23.230 1.00 74.12 133 GLY A C 1
ATOM 1060 O O . GLY A 1 133 ? 23.255 -18.061 -22.617 1.00 74.12 133 GLY A O 1
ATOM 1061 N N . ARG A 1 134 ? 22.784 -15.884 -22.748 1.00 77.06 134 ARG A N 1
ATOM 1062 C CA . ARG A 1 134 ? 23.575 -15.465 -21.567 1.00 77.06 134 ARG A CA 1
ATOM 1063 C C . ARG A 1 134 ? 22.714 -15.118 -20.351 1.00 77.06 134 ARG A C 1
ATOM 1065 O O . ARG A 1 134 ? 23.028 -14.185 -19.610 1.00 77.06 134 ARG A O 1
ATOM 1072 N N . LEU A 1 135 ? 21.612 -15.834 -20.134 1.00 74.56 135 LEU A N 1
ATOM 1073 C CA . LEU A 1 135 ? 20.696 -15.548 -19.022 1.00 74.56 135 LEU A CA 1
ATOM 1074 C C . LEU A 1 135 ? 21.388 -15.665 -17.651 1.00 74.56 135 LEU A C 1
ATOM 1076 O O . LEU A 1 135 ? 21.149 -14.844 -16.766 1.00 74.56 135 LEU A O 1
ATOM 1080 N N . GLU A 1 136 ? 22.321 -16.604 -17.500 1.00 71.44 136 GLU A N 1
ATOM 1081 C CA . GLU A 1 136 ? 23.099 -16.770 -16.267 1.00 71.44 136 GLU A CA 1
ATOM 1082 C C . GLU A 1 136 ? 23.951 -15.543 -15.913 1.00 71.44 136 GLU A C 1
ATOM 1084 O O . GLU A 1 136 ? 24.073 -15.199 -14.738 1.00 71.44 136 GLU A O 1
ATOM 1089 N N . MET A 1 137 ? 24.493 -14.822 -16.905 1.00 70.31 137 MET A N 1
ATOM 1090 C CA . MET A 1 137 ? 25.221 -13.569 -16.656 1.00 70.31 137 MET A CA 1
ATOM 1091 C C . MET A 1 137 ? 24.317 -12.504 -16.036 1.00 70.31 137 MET A C 1
ATOM 1093 O O . MET A 1 137 ? 24.767 -11.738 -15.185 1.00 70.31 137 MET A O 1
ATOM 1097 N N . LEU A 1 138 ? 23.054 -12.432 -16.467 1.00 72.19 138 LEU A N 1
ATOM 1098 C CA . LEU A 1 138 ? 22.085 -11.506 -15.890 1.00 72.19 138 LEU A CA 1
ATOM 1099 C C . LEU A 1 138 ? 21.791 -11.890 -14.436 1.00 72.19 138 LEU A C 1
ATOM 1101 O O . LEU A 1 138 ? 21.856 -11.028 -13.567 1.00 72.19 138 LEU A O 1
ATOM 1105 N N . LEU A 1 139 ? 21.534 -13.170 -14.162 1.00 70.25 139 LEU A N 1
ATOM 1106 C CA . LEU A 1 139 ? 21.238 -13.655 -12.810 1.00 70.25 139 LEU A CA 1
ATOM 1107 C C . LEU A 1 139 ? 22.415 -13.437 -11.843 1.00 70.25 139 LEU A C 1
ATOM 1109 O O . LEU A 1 139 ? 22.204 -12.934 -10.740 1.00 70.25 139 LEU A O 1
ATOM 1113 N N . ARG A 1 140 ? 23.657 -13.683 -12.288 1.00 70.50 140 ARG A N 1
ATOM 1114 C CA . ARG A 1 140 ? 24.875 -13.381 -11.512 1.00 70.50 140 ARG A CA 1
ATOM 1115 C C . ARG A 1 140 ? 25.020 -11.887 -11.207 1.00 70.50 140 ARG A C 1
ATOM 1117 O O . ARG A 1 140 ? 25.375 -11.528 -10.091 1.00 70.50 140 ARG A O 1
ATOM 1124 N N . LYS A 1 141 ? 24.713 -11.005 -12.168 1.00 69.38 141 LYS A N 1
ATOM 1125 C CA . LYS A 1 141 ? 24.766 -9.541 -11.967 1.00 69.38 141 LYS A CA 1
ATOM 1126 C C . LYS A 1 141 ? 23.732 -9.022 -10.969 1.00 69.38 141 LYS A C 1
ATOM 1128 O O . LYS A 1 141 ? 23.957 -7.985 -10.356 1.00 69.38 141 LYS A O 1
ATOM 1133 N N . VAL A 1 142 ? 22.597 -9.703 -10.837 1.00 66.12 142 VAL A N 1
ATOM 1134 C CA . VAL A 1 142 ? 21.528 -9.313 -9.907 1.00 66.12 142 VAL A CA 1
ATOM 1135 C C . VAL A 1 142 ? 21.884 -9.670 -8.456 1.00 66.12 142 VAL A C 1
ATOM 1137 O O . VAL A 1 142 ? 21.303 -9.096 -7.539 1.00 66.12 142 VAL A O 1
ATOM 1140 N N . GLY A 1 143 ? 22.849 -10.569 -8.230 1.00 60.81 143 GLY A N 1
ATOM 1141 C CA . GLY A 1 143 ? 23.172 -11.060 -6.888 1.00 60.81 143 GLY A CA 1
ATOM 1142 C C . GLY A 1 143 ? 22.127 -12.032 -6.334 1.00 60.81 143 GLY A C 1
ATOM 1143 O O . GLY A 1 143 ? 22.154 -12.339 -5.143 1.00 60.81 143 GLY A O 1
ATOM 1144 N N . LEU A 1 144 ? 21.230 -12.545 -7.188 1.00 57.06 144 LEU A N 1
ATOM 1145 C CA . LEU A 1 144 ? 20.415 -13.695 -6.823 1.00 57.06 144 LEU A CA 1
ATOM 1146 C C . LEU A 1 144 ? 21.381 -14.858 -6.637 1.00 57.06 144 LEU A C 1
ATOM 1148 O O . LEU A 1 144 ? 22.077 -15.234 -7.582 1.00 57.06 144 LEU A O 1
ATOM 1152 N N . ASN A 1 145 ? 21.425 -15.412 -5.425 1.00 45.22 145 ASN A N 1
ATOM 1153 C CA . ASN A 1 145 ? 22.047 -16.704 -5.187 1.00 45.22 145 ASN A CA 1
ATOM 1154 C C . ASN A 1 145 ? 21.272 -17.733 -6.007 1.00 45.22 145 ASN A C 1
ATOM 1156 O O . ASN A 1 145 ? 20.309 -18.338 -5.541 1.00 45.22 145 ASN A O 1
ATOM 1160 N N . ILE A 1 146 ? 21.685 -17.915 -7.255 1.00 43.47 146 ILE A N 1
ATOM 1161 C CA . ILE A 1 146 ? 21.441 -19.151 -7.971 1.00 43.47 146 ILE A CA 1
ATOM 1162 C C . ILE A 1 146 ? 22.261 -20.168 -7.186 1.00 43.47 146 ILE A C 1
ATOM 1164 O O . ILE A 1 146 ? 23.472 -20.280 -7.379 1.00 43.47 146 ILE A O 1
ATOM 1168 N N . HIS A 1 147 ? 21.628 -20.859 -6.234 1.00 33.44 147 HIS A N 1
ATOM 1169 C CA . HIS A 1 147 ? 22.148 -22.163 -5.854 1.00 33.44 147 HIS A CA 1
ATOM 1170 C C . HIS A 1 147 ? 22.355 -22.920 -7.171 1.00 33.44 147 HIS A C 1
ATOM 1172 O O . HIS A 1 147 ? 21.454 -22.886 -8.020 1.00 33.44 147 HIS A O 1
ATOM 1178 N N . PRO A 1 148 ? 23.553 -23.479 -7.405 1.00 31.45 148 PRO A N 1
ATOM 1179 C CA . PRO A 1 148 ? 23.843 -24.156 -8.654 1.00 31.45 148 PRO A CA 1
ATOM 1180 C C . PRO A 1 148 ? 22.743 -25.187 -8.891 1.00 31.45 148 PRO A C 1
ATOM 1182 O O . PRO A 1 148 ? 22.418 -25.961 -7.996 1.00 31.45 148 PRO A O 1
ATOM 1185 N N . PHE A 1 149 ? 22.128 -25.089 -10.068 1.00 35.00 149 PHE A N 1
ATOM 1186 C CA . PHE A 1 149 ? 21.143 -25.999 -10.638 1.00 35.00 149 PHE A CA 1
ATOM 1187 C C . PHE A 1 149 ? 21.179 -27.411 -10.018 1.00 35.00 149 PHE A C 1
ATOM 1189 O O . PHE A 1 149 ? 21.975 -28.253 -10.417 1.00 35.00 149 PHE A O 1
ATOM 1196 N N . SER A 1 150 ? 20.270 -27.680 -9.081 1.00 24.61 150 SER A N 1
ATOM 1197 C CA . SER A 1 150 ? 19.887 -29.029 -8.649 1.00 24.61 150 SER A CA 1
ATOM 1198 C C . SER A 1 150 ? 18.387 -29.221 -8.905 1.00 24.61 150 SER A C 1
ATOM 1200 O O . SER A 1 150 ? 17.600 -29.398 -7.982 1.00 24.61 150 SER A O 1
ATOM 1202 N N . TRP A 1 151 ? 17.977 -29.076 -10.168 1.00 32.38 151 TRP A N 1
ATOM 1203 C CA . TRP A 1 151 ? 16.621 -29.405 -10.644 1.00 32.38 151 TRP A CA 1
ATOM 1204 C C . TRP A 1 151 ? 16.644 -30.351 -11.857 1.00 32.38 151 TRP A C 1
ATOM 1206 O O . TRP A 1 151 ? 15.689 -30.428 -12.620 1.00 32.38 151 TRP A O 1
ATOM 1216 N N . PHE A 1 152 ? 17.730 -31.111 -12.013 1.00 29.92 152 PHE A N 1
ATOM 1217 C CA . PHE A 1 152 ? 17.705 -32.386 -12.724 1.00 29.92 152 PHE A CA 1
ATOM 1218 C C . PHE A 1 152 ? 17.924 -33.485 -11.682 1.00 29.92 152 PHE A C 1
ATOM 1220 O O . PHE A 1 152 ? 18.884 -33.394 -10.921 1.00 29.92 152 PHE A O 1
ATOM 1227 N N . LEU A 1 153 ? 17.048 -34.496 -11.700 1.00 28.83 153 LEU A N 1
ATOM 1228 C CA . LEU A 1 153 ? 16.912 -35.623 -10.759 1.00 28.83 153 LEU A CA 1
ATOM 1229 C C . LEU A 1 153 ? 16.033 -35.319 -9.533 1.00 28.83 153 LEU A C 1
ATOM 1231 O O . LEU A 1 153 ? 16.537 -35.001 -8.459 1.00 28.83 153 LEU A O 1
ATOM 1235 N N . TYR A 1 154 ? 14.712 -35.354 -9.730 1.00 32.78 154 TYR A N 1
ATOM 1236 C CA . TYR A 1 154 ? 13.771 -36.382 -9.236 1.00 32.78 154 TYR A CA 1
ATOM 1237 C C . TYR A 1 154 ? 12.329 -35.903 -9.437 1.00 32.78 154 TYR A C 1
ATOM 1239 O O . TYR A 1 154 ? 12.007 -34.775 -9.001 1.00 32.78 154 TYR A O 1
#

Organism: NCBI:txid412755

Foldseek 3Di:
DDDQAEAEAEQWPVCLVCVVVVLVVCVVVVHQAYEYEYDDQDDVSVVCVVRTHDDPVRVVVSVVVLVVSVVVDVRYHYDLVRPVCVVVVNPPRDDDCFLEPDWDADPQQFTGRDPVCSPPGTLGGVVVCVVVVNVVVSNVSSNYPPPDDPPPDD

pLDDT: mean 79.1, std 18.11, range [24.61, 97.69]

Radius of gyration: 19.33 Å; chains: 1; bounding box: 42×54×48 Å

Secondary structure (DSSP, 8-state):
-PPP-EEEE---TTTGGGHHHHHHHHHHTT-SEEEE------THHHHTHHHHS--HHHHHHHHHHHHHHHHH-TTEEE-TTT-GGGTTT-S-PPPP-BTTTB-EE-TT-EEESSGGGTTT-EEEEHHHHHHTT-HHHHHHHHT--------S--